Protein AF-A0A392QMK1-F1 (afdb_monomer_lite)

InterPro domains:
  IPR000225 Armadillo [PF00514] (5-44)
  IPR000225 Armadillo [PS50176] (15-57)
  IPR000225 Armadillo [SM00185] (4-44)
  IPR011989 Armadillo-like helical [G3DSA:1.25.10.10] (2-146)
  IPR016024 Armadillo-type fold [SSF48371] (4-138)
  IPR052608 U-box domain-containing protein [PTHR45958] (1-148)

Organism: NCBI:txid97028

pLDDT: mean 89.85, std 10.1, range [56.31, 98.19]

Structure (mmCIF, N/CA/C/O backbone):
data_AF-A0A392QMK1-F1
#
_entry.id   AF-A0A392QMK1-F1
#
loop_
_atom_site.group_PDB
_atom_site.id
_atom_site.type_symbol
_atom_site.label_atom_id
_atom_site.label_alt_id
_atom_site.label_comp_id
_atom_site.label_asym_id
_atom_site.label_entity_id
_atom_site.label_seq_id
_atom_site.pdbx_PDB_ins_code
_atom_site.Cartn_x
_atom_site.Cartn_y
_atom_site.Cartn_z
_atom_site.occupancy
_atom_site.B_iso_or_equiv
_atom_site.auth_seq_id
_atom_site.auth_comp_id
_atom_site.auth_asym_id
_atom_site.auth_atom_id
_atom_site.pdbx_PDB_model_num
ATOM 1 N N . MET A 1 1 ? 9.258 13.906 -12.645 1.00 56.31 1 MET A N 1
ATOM 2 C CA . MET A 1 1 ? 8.148 14.362 -13.502 1.00 56.31 1 MET A CA 1
ATOM 3 C C . MET A 1 1 ? 6.896 13.740 -12.926 1.00 56.31 1 MET A C 1
ATOM 5 O O . MET A 1 1 ? 6.838 12.520 -12.869 1.00 56.31 1 MET A O 1
ATOM 9 N N . GLU A 1 2 ? 5.986 14.547 -12.395 1.00 72.69 2 GLU A N 1
ATOM 10 C CA . GLU A 1 2 ? 4.697 14.066 -11.890 1.00 72.69 2 GLU A CA 1
ATOM 11 C C . GLU A 1 2 ? 3.666 14.174 -13.013 1.00 72.69 2 GLU A C 1
ATOM 13 O O . GLU A 1 2 ? 3.674 15.141 -13.778 1.00 72.69 2 GLU A O 1
ATOM 18 N N . LEU A 1 3 ? 2.816 13.157 -13.153 1.00 84.19 3 LEU A N 1
ATOM 19 C CA . LEU A 1 3 ? 1.690 13.210 -14.082 1.00 84.19 3 LEU A CA 1
ATOM 20 C C . LEU A 1 3 ? 0.636 14.193 -13.559 1.00 84.19 3 LEU A C 1
ATOM 22 O O . LEU A 1 3 ? 0.433 14.308 -12.350 1.00 84.19 3 LEU A O 1
ATOM 26 N N . THR A 1 4 ? -0.073 14.861 -14.466 1.00 93.56 4 THR A N 1
ATOM 27 C CA . THR A 1 4 ? -1.312 15.562 -14.108 1.00 93.56 4 THR A CA 1
ATOM 28 C C . THR A 1 4 ? -2.380 14.541 -13.719 1.00 93.56 4 THR A C 1
ATOM 30 O O . THR A 1 4 ? -2.342 13.398 -14.179 1.00 93.56 4 THR A O 1
ATOM 33 N N . ASP A 1 5 ? -3.357 14.942 -12.908 1.00 95.38 5 ASP A N 1
ATOM 34 C CA . ASP A 1 5 ? -4.428 14.028 -12.490 1.00 95.38 5 ASP A CA 1
ATOM 35 C C . ASP A 1 5 ? -5.237 13.503 -13.682 1.00 95.38 5 ASP A C 1
ATOM 37 O O . ASP A 1 5 ? -5.493 12.306 -13.758 1.00 95.38 5 ASP A O 1
ATOM 41 N N . HIS A 1 6 ? -5.491 14.346 -14.687 1.00 95.31 6 HIS A N 1
ATOM 42 C CA . HIS A 1 6 ? -6.122 13.920 -15.939 1.00 95.31 6 HIS A CA 1
ATOM 43 C C . HIS A 1 6 ? -5.330 12.822 -16.671 1.00 95.31 6 HIS A C 1
ATOM 45 O O . HIS A 1 6 ? -5.915 11.866 -17.179 1.00 95.31 6 HIS A O 1
ATOM 51 N N . ASN A 1 7 ? -3.995 12.917 -16.705 1.00 95.81 7 ASN A N 1
ATOM 52 C CA . ASN A 1 7 ? -3.162 11.889 -17.332 1.00 95.81 7 ASN A CA 1
ATOM 53 C C . ASN A 1 7 ? -3.158 10.593 -16.512 1.00 95.81 7 ASN A C 1
ATOM 55 O O . ASN A 1 7 ? -3.154 9.510 -17.092 1.00 95.81 7 ASN A O 1
ATOM 59 N N . LYS A 1 8 ? -3.150 10.690 -15.174 1.00 96.38 8 LYS A N 1
ATOM 60 C CA . LYS A 1 8 ? -3.233 9.517 -14.289 1.00 96.38 8 LYS A CA 1
ATOM 61 C C . LYS A 1 8 ? -4.551 8.776 -14.488 1.00 96.38 8 LYS A C 1
ATOM 63 O O . LYS A 1 8 ? -4.526 7.555 -14.568 1.00 96.38 8 LYS A O 1
ATOM 68 N N . GLU A 1 9 ? -5.660 9.503 -14.557 1.00 96.12 9 GLU A N 1
ATOM 69 C CA . GLU A 1 9 ? -6.997 8.953 -14.798 1.00 96.12 9 GLU A CA 1
ATOM 70 C C . GLU A 1 9 ? -7.075 8.308 -16.187 1.00 96.12 9 GLU A C 1
ATOM 72 O O . GLU A 1 9 ? -7.342 7.118 -16.296 1.00 96.12 9 GLU A O 1
ATOM 77 N N . SER A 1 10 ? -6.673 9.033 -17.238 1.00 96.81 10 SER A N 1
ATOM 78 C CA . SER A 1 10 ? -6.707 8.531 -18.623 1.00 96.81 10 SER A CA 1
ATOM 79 C C . SER A 1 10 ? -5.877 7.256 -18.826 1.00 96.81 10 SER A C 1
ATOM 81 O O . SER A 1 10 ? -6.283 6.345 -19.545 1.00 96.81 10 SER A O 1
ATOM 83 N N . LEU A 1 11 ? -4.695 7.170 -18.201 1.00 96.62 11 LEU A N 1
ATOM 84 C CA . LEU A 1 11 ? -3.873 5.955 -18.241 1.00 96.62 11 LEU A CA 1
ATOM 85 C C . LEU A 1 11 ? -4.551 4.789 -17.517 1.00 96.62 11 LEU A C 1
ATOM 87 O O . LEU A 1 11 ? -4.461 3.646 -17.969 1.00 96.62 11 LEU A O 1
ATOM 91 N N . PHE A 1 12 ? -5.206 5.070 -16.392 1.00 95.38 12 PHE A N 1
ATOM 92 C CA . PHE A 1 12 ? -5.896 4.062 -15.602 1.00 95.38 12 PHE A CA 1
ATOM 93 C C . PHE A 1 12 ? -7.114 3.505 -16.343 1.00 95.38 12 PHE A C 1
ATOM 95 O O . PHE A 1 12 ? -7.228 2.285 -16.475 1.00 95.38 12 PHE A O 1
ATOM 102 N N . ASP A 1 13 ? -7.933 4.382 -16.925 1.00 95.31 13 ASP A N 1
ATOM 103 C CA . ASP A 1 13 ? -9.065 4.027 -17.789 1.00 95.31 13 ASP A CA 1
ATOM 104 C C . ASP A 1 13 ? -8.620 3.220 -19.018 1.00 95.31 13 ASP A C 1
ATOM 106 O O . ASP A 1 13 ? -9.319 2.317 -19.476 1.00 95.31 13 ASP A O 1
ATOM 110 N N . GLY A 1 14 ? -7.408 3.486 -19.516 1.00 96.56 14 GLY A N 1
ATOM 111 C CA . GLY A 1 14 ? -6.757 2.708 -20.571 1.00 96.56 14 GLY A CA 1
ATOM 112 C C . GLY A 1 14 ? -6.286 1.306 -20.154 1.00 96.56 14 GLY A C 1
ATOM 113 O O . GLY A 1 14 ? -5.703 0.600 -20.976 1.00 96.56 14 GLY A O 1
ATOM 114 N N . GLY A 1 15 ? -6.498 0.886 -18.902 1.00 96.81 15 GLY A N 1
ATOM 115 C CA . GLY A 1 15 ? -6.177 -0.461 -18.423 1.00 96.81 15 GLY A CA 1
ATOM 116 C C . GLY A 1 15 ? -4.705 -0.683 -18.061 1.00 96.81 15 GLY A C 1
ATOM 117 O O . GLY A 1 15 ? -4.237 -1.822 -18.057 1.00 96.81 15 GLY A O 1
ATOM 118 N N . VAL A 1 16 ? -3.954 0.378 -17.739 1.00 97.69 16 VAL A N 1
ATOM 119 C CA . VAL A 1 16 ? -2.507 0.292 -17.453 1.00 97.69 16 VAL A CA 1
ATOM 120 C C . VAL A 1 16 ? -2.163 -0.532 -16.199 1.00 97.69 16 VAL A C 1
ATOM 122 O O . VAL A 1 16 ? -1.036 -1.014 -16.069 1.00 97.69 16 VAL A O 1
ATOM 125 N N . LEU A 1 17 ? -3.113 -0.719 -15.271 1.00 98.00 17 LEU A N 1
ATOM 126 C CA . LEU A 1 17 ? -2.855 -1.369 -13.983 1.00 98.00 17 LEU A CA 1
ATOM 127 C C . LEU A 1 17 ? -2.353 -2.812 -14.142 1.00 98.00 17 LEU A C 1
ATOM 129 O O . LEU A 1 17 ? -1.332 -3.168 -13.554 1.00 98.00 17 LEU A O 1
ATOM 133 N N . ALA A 1 18 ? -3.037 -3.638 -14.937 1.00 97.56 18 ALA A N 1
ATOM 134 C CA . ALA A 1 18 ? -2.686 -5.052 -15.076 1.00 97.56 18 ALA A CA 1
ATOM 135 C C . ALA A 1 18 ? -1.274 -5.265 -15.673 1.00 97.56 18 ALA A C 1
ATOM 137 O O . ALA A 1 18 ? -0.493 -6.011 -15.074 1.00 97.56 18 ALA A O 1
ATOM 138 N N . PRO A 1 19 ? -0.876 -4.582 -16.767 1.00 98.12 19 PRO A N 1
ATOM 139 C CA . PRO A 1 19 ? 0.505 -4.611 -17.249 1.00 98.12 19 PRO A CA 1
ATOM 140 C C . PRO A 1 19 ? 1.534 -4.161 -16.204 1.00 98.12 19 PRO A C 1
ATOM 142 O O . PRO A 1 19 ? 2.582 -4.791 -16.068 1.00 98.12 19 PRO A O 1
ATOM 145 N N . LEU A 1 20 ? 1.252 -3.107 -15.432 1.00 98.19 20 LEU A N 1
ATOM 146 C CA . LEU A 1 20 ? 2.181 -2.636 -14.400 1.00 98.19 20 LEU A CA 1
ATOM 147 C C . LEU A 1 20 ? 2.328 -3.626 -13.243 1.00 98.19 20 LEU A C 1
ATOM 149 O O . LEU A 1 20 ? 3.444 -3.829 -12.772 1.00 98.19 20 LEU A O 1
ATOM 153 N N . LEU A 1 21 ? 1.246 -4.280 -12.813 1.00 97.94 21 LEU A N 1
ATOM 154 C CA . LEU A 1 21 ? 1.317 -5.340 -11.803 1.00 97.94 21 LEU A CA 1
ATOM 155 C C . LEU A 1 21 ? 2.102 -6.555 -12.308 1.00 97.94 21 LEU A C 1
ATOM 157 O O . LEU A 1 21 ? 2.883 -7.135 -11.557 1.00 97.94 21 LEU A O 1
ATOM 161 N N . HIS A 1 22 ? 1.963 -6.902 -13.590 1.00 97.88 22 HIS A N 1
ATOM 162 C CA . HIS A 1 22 ? 2.782 -7.945 -14.205 1.00 97.88 22 HIS A CA 1
ATOM 163 C C . HIS A 1 22 ? 4.280 -7.596 -14.158 1.00 97.88 22 HIS A C 1
ATOM 165 O O . HIS A 1 22 ? 5.095 -8.425 -13.756 1.00 97.88 22 HIS A O 1
ATOM 171 N N . LEU A 1 23 ? 4.647 -6.355 -14.496 1.00 97.31 23 LEU A N 1
ATOM 172 C CA . LEU A 1 23 ? 6.037 -5.884 -14.429 1.00 97.31 23 LEU A CA 1
ATOM 173 C C . LEU A 1 23 ? 6.554 -5.758 -12.986 1.00 97.31 23 LEU A C 1
ATOM 175 O O . LEU A 1 23 ? 7.717 -6.052 -12.720 1.00 97.31 23 LEU A O 1
ATOM 179 N N . PHE A 1 24 ? 5.701 -5.372 -12.037 1.00 95.19 24 PHE A N 1
ATOM 180 C CA . PHE A 1 24 ? 6.031 -5.330 -10.609 1.00 95.19 24 PHE A CA 1
ATOM 181 C C . PHE A 1 24 ? 6.407 -6.715 -10.060 1.00 95.19 24 PHE A C 1
ATOM 183 O O . PHE A 1 24 ? 7.299 -6.839 -9.222 1.00 95.19 24 PHE A O 1
ATOM 190 N N . LEU A 1 25 ? 5.767 -7.773 -10.556 1.00 94.00 25 LEU A N 1
ATOM 191 C CA . LEU A 1 25 ? 6.059 -9.154 -10.166 1.00 94.00 25 LEU A CA 1
ATOM 192 C C . LEU A 1 25 ? 7.256 -9.762 -10.911 1.00 94.00 25 LEU A C 1
ATOM 194 O O . LEU A 1 25 ? 7.642 -10.895 -10.630 1.00 94.00 25 LEU A O 1
ATOM 198 N N . HIS A 1 26 ? 7.872 -9.024 -11.833 1.00 94.75 26 HIS A N 1
ATOM 199 C CA . HIS A 1 26 ? 9.009 -9.507 -12.603 1.00 94.75 26 HIS A CA 1
ATOM 200 C C . HIS A 1 26 ? 10.252 -9.736 -11.716 1.00 94.75 26 HIS A C 1
ATOM 202 O O . HIS A 1 26 ? 10.471 -9.044 -10.718 1.00 94.75 26 HIS A O 1
ATOM 208 N N . ASN A 1 27 ? 11.096 -10.704 -12.089 1.00 89.44 27 ASN A N 1
ATOM 209 C CA . ASN A 1 27 ? 12.306 -11.054 -11.327 1.00 89.44 27 ASN A CA 1
ATOM 210 C C . ASN A 1 27 ? 13.440 -10.029 -11.485 1.00 89.44 27 ASN A C 1
ATOM 212 O O . ASN A 1 27 ? 14.312 -9.929 -10.625 1.00 89.44 27 ASN A O 1
ATOM 216 N N . ASP A 1 28 ? 13.427 -9.263 -12.574 1.00 92.44 28 ASP A N 1
ATOM 217 C CA . ASP A 1 28 ? 14.379 -8.175 -12.797 1.00 92.44 28 ASP A CA 1
ATOM 218 C C . ASP A 1 28 ? 14.068 -6.973 -11.888 1.00 92.44 28 ASP A C 1
ATOM 220 O O . ASP A 1 28 ? 12.976 -6.398 -11.931 1.00 92.44 28 ASP A O 1
ATOM 224 N N . LEU A 1 29 ? 15.052 -6.581 -11.074 1.00 89.50 29 LEU A N 1
ATOM 225 C CA . LEU A 1 29 ? 14.920 -5.496 -10.104 1.00 89.50 29 LEU A CA 1
ATOM 226 C C . LEU A 1 29 ? 14.689 -4.126 -10.759 1.00 89.50 29 LEU A C 1
ATOM 228 O O . LEU A 1 29 ? 13.961 -3.307 -10.197 1.00 89.50 29 LEU A O 1
ATOM 232 N N . GLN A 1 30 ? 15.287 -3.851 -11.920 1.00 91.38 30 GLN A N 1
ATOM 233 C CA . GLN A 1 30 ? 15.099 -2.579 -12.622 1.00 91.38 30 GLN A CA 1
ATOM 234 C C . GLN A 1 30 ? 13.683 -2.485 -13.185 1.00 91.38 30 GLN A C 1
ATOM 236 O O . GLN A 1 30 ? 13.009 -1.478 -12.965 1.00 91.38 30 GLN A O 1
ATOM 241 N N . VAL A 1 31 ? 13.200 -3.556 -13.823 1.00 94.88 31 VAL A N 1
ATOM 242 C CA . VAL A 1 31 ? 11.815 -3.647 -14.316 1.00 94.88 31 VAL A CA 1
ATOM 243 C C . VAL A 1 31 ? 10.829 -3.427 -13.170 1.00 94.88 31 VAL A C 1
ATOM 245 O O . VAL A 1 31 ? 9.956 -2.561 -13.261 1.00 94.88 31 VAL A O 1
ATOM 248 N N . LYS A 1 32 ? 11.030 -4.137 -12.056 1.00 94.00 32 LYS A N 1
ATOM 249 C CA . LYS A 1 32 ? 10.222 -3.992 -10.843 1.00 94.00 32 LYS A CA 1
ATOM 250 C C . LYS A 1 32 ? 10.241 -2.561 -10.309 1.00 94.00 32 LYS A C 1
ATOM 252 O O . LYS A 1 32 ? 9.188 -1.991 -10.054 1.00 94.00 32 LYS A O 1
ATOM 257 N N . THR A 1 33 ? 11.420 -1.949 -10.200 1.00 92.88 33 THR A N 1
ATOM 258 C CA . THR A 1 33 ? 11.582 -0.577 -9.690 1.00 92.88 33 THR A CA 1
ATOM 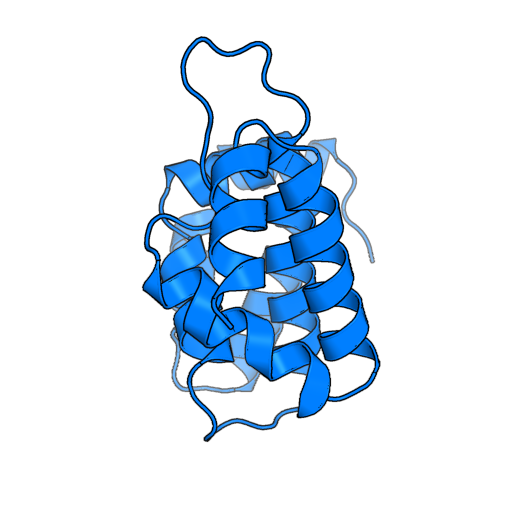259 C C . THR A 1 33 ? 10.848 0.450 -10.551 1.00 92.88 33 THR A C 1
ATOM 261 O O . THR A 1 33 ? 10.188 1.345 -10.022 1.00 92.88 33 THR A O 1
ATOM 264 N N . VAL A 1 34 ? 10.938 0.340 -11.879 1.00 94.56 34 VAL A N 1
ATOM 265 C CA . VAL A 1 34 ? 10.233 1.248 -12.796 1.00 94.56 34 VAL A CA 1
ATOM 266 C C . VAL A 1 34 ? 8.719 1.059 -12.684 1.00 94.56 34 VAL A C 1
ATOM 268 O O . VAL A 1 34 ? 7.991 2.049 -12.590 1.00 94.56 34 VAL A O 1
ATOM 271 N N . ALA A 1 35 ? 8.249 -0.189 -12.619 1.00 96.88 35 ALA A N 1
ATOM 272 C CA . ALA A 1 35 ? 6.835 -0.496 -12.431 1.00 96.88 35 ALA A CA 1
ATOM 273 C C . ALA A 1 35 ? 6.297 0.060 -11.104 1.00 96.88 35 ALA A C 1
ATOM 275 O O . ALA A 1 35 ? 5.258 0.718 -11.099 1.00 96.88 35 ALA A O 1
ATOM 276 N N . THR A 1 36 ? 7.028 -0.102 -9.996 1.00 96.06 36 THR A N 1
ATOM 277 C CA . THR A 1 36 ? 6.641 0.457 -8.692 1.00 96.06 36 THR A CA 1
ATOM 278 C C . THR A 1 36 ? 6.526 1.978 -8.740 1.00 96.06 36 THR A C 1
ATOM 280 O O . THR A 1 36 ? 5.543 2.536 -8.261 1.00 96.06 36 THR A O 1
ATOM 283 N N . LYS A 1 37 ? 7.475 2.676 -9.372 1.00 95.50 37 LYS A N 1
ATOM 284 C CA . LYS A 1 37 ? 7.405 4.141 -9.512 1.00 95.50 37 LYS A CA 1
ATOM 285 C C . LYS A 1 37 ? 6.207 4.595 -10.343 1.00 95.50 37 LYS A C 1
ATOM 287 O O . LYS A 1 37 ? 5.610 5.631 -10.036 1.00 95.50 37 LYS A O 1
ATOM 292 N N . ALA A 1 38 ? 5.848 3.841 -11.382 1.00 96.81 38 ALA A N 1
ATOM 293 C CA . ALA A 1 38 ? 4.650 4.103 -12.172 1.00 96.81 38 ALA A CA 1
ATOM 294 C C . ALA A 1 38 ? 3.378 3.887 -11.336 1.00 96.81 38 ALA A C 1
ATOM 296 O O . ALA A 1 38 ? 2.531 4.778 -11.287 1.00 96.81 38 ALA A O 1
ATOM 297 N N . LEU A 1 39 ? 3.290 2.770 -10.603 1.00 97.88 39 LEU A N 1
ATOM 298 C CA . LEU A 1 39 ? 2.188 2.488 -9.678 1.00 97.88 39 LEU A CA 1
ATOM 299 C C . LEU A 1 39 ? 2.042 3.596 -8.625 1.00 97.88 39 LEU A C 1
ATOM 301 O O . LEU A 1 39 ? 0.939 4.096 -8.443 1.00 97.88 39 LEU A O 1
ATOM 305 N N . ARG A 1 40 ? 3.149 4.065 -8.032 1.00 97.06 40 ARG A N 1
ATOM 306 C CA . ARG A 1 40 ? 3.179 5.190 -7.078 1.00 97.06 40 ARG A CA 1
ATOM 307 C C . ARG A 1 40 ? 2.660 6.499 -7.663 1.00 97.06 40 ARG A C 1
ATOM 309 O O . ARG A 1 40 ? 1.999 7.272 -6.974 1.00 97.06 40 ARG A O 1
ATOM 316 N N . ASN A 1 41 ? 2.961 6.783 -8.929 1.00 96.56 41 ASN A N 1
ATOM 317 C CA . ASN A 1 41 ? 2.413 7.968 -9.589 1.00 96.56 41 ASN A CA 1
ATOM 318 C C . ASN A 1 41 ? 0.897 7.847 -9.763 1.00 96.56 41 ASN A C 1
ATOM 320 O O . ASN A 1 41 ? 0.177 8.808 -9.490 1.00 96.56 41 ASN A O 1
ATOM 324 N N . LEU A 1 42 ? 0.411 6.678 -10.183 1.00 97.19 42 LEU A N 1
ATOM 325 C CA . LEU A 1 42 ? -1.013 6.442 -10.411 1.00 97.19 42 LEU A CA 1
ATOM 326 C C . LEU A 1 42 ? -1.819 6.429 -9.108 1.00 97.19 42 LEU A C 1
ATOM 328 O O . LEU A 1 42 ? -2.883 7.040 -9.076 1.00 97.19 42 LEU A O 1
ATOM 332 N N . SER A 1 43 ? -1.307 5.810 -8.040 1.00 97.38 43 SER A N 1
ATOM 333 C CA . SER A 1 43 ? -1.987 5.712 -6.739 1.00 97.38 43 SER A CA 1
ATOM 334 C C . SER A 1 43 ? -2.144 7.051 -6.020 1.00 97.38 43 SER A C 1
ATOM 336 O O . SER A 1 43 ? -2.976 7.164 -5.126 1.00 97.38 43 SER A O 1
ATOM 338 N N . SER A 1 44 ? -1.384 8.079 -6.412 1.00 96.19 44 SER A N 1
ATOM 339 C CA . SER A 1 44 ? -1.513 9.425 -5.837 1.00 96.19 44 SER A CA 1
ATOM 340 C C . SER A 1 44 ? -2.866 10.089 -6.130 1.00 96.19 44 SER A C 1
ATOM 342 O O . SER A 1 44 ? -3.269 10.994 -5.400 1.00 96.19 44 SER A O 1
ATOM 344 N N . LEU A 1 45 ? -3.574 9.641 -7.175 1.00 95.88 45 LEU A N 1
ATOM 345 C CA . LEU A 1 45 ? -4.941 10.059 -7.466 1.00 95.88 45 LEU A CA 1
ATOM 346 C C . LEU A 1 45 ? -5.926 9.133 -6.740 1.00 95.88 45 LEU A C 1
ATOM 348 O O . LEU A 1 45 ? -5.899 7.918 -6.929 1.00 95.88 45 LEU A O 1
ATOM 352 N N . LYS A 1 46 ? -6.830 9.702 -5.934 1.00 94.44 46 LYS A N 1
ATOM 353 C CA . LYS A 1 46 ? -7.735 8.921 -5.070 1.00 94.44 46 LYS A CA 1
ATOM 354 C C . LYS A 1 46 ? -8.642 7.950 -5.834 1.00 94.44 46 LYS A C 1
ATOM 356 O O . LYS A 1 46 ? -8.878 6.845 -5.356 1.00 94.44 46 LYS A O 1
ATOM 361 N N . THR A 1 47 ? -9.152 8.344 -7.002 1.00 94.19 47 THR A N 1
ATOM 362 C CA . THR A 1 47 ? -10.015 7.489 -7.838 1.00 94.19 47 THR A CA 1
ATOM 363 C C . THR A 1 47 ? -9.261 6.251 -8.316 1.00 94.19 47 THR A C 1
ATOM 365 O O . THR A 1 47 ? -9.721 5.133 -8.093 1.00 94.19 47 THR A O 1
ATOM 368 N N . ASN A 1 48 ? -8.047 6.436 -8.839 1.00 96.50 48 ASN A N 1
ATOM 369 C CA . ASN A 1 48 ? -7.149 5.337 -9.191 1.00 96.50 48 ASN A CA 1
ATOM 370 C C . ASN A 1 48 ? -6.829 4.458 -7.980 1.00 96.50 48 ASN A C 1
ATOM 372 O O . ASN A 1 48 ? -6.881 3.238 -8.080 1.00 96.50 48 ASN A O 1
ATOM 376 N N . GLY A 1 49 ? -6.522 5.061 -6.828 1.00 96.44 49 GLY A N 1
ATOM 377 C CA . GLY A 1 49 ? -6.238 4.317 -5.603 1.00 96.44 49 GLY A CA 1
ATOM 378 C C . GLY A 1 49 ? -7.395 3.402 -5.188 1.00 96.44 49 GLY A C 1
ATOM 379 O O . GLY A 1 49 ? -7.177 2.235 -4.868 1.00 96.44 49 GLY A O 1
ATOM 380 N N . LEU A 1 50 ? -8.638 3.883 -5.271 1.00 94.12 50 LEU A N 1
ATOM 381 C CA . LEU A 1 50 ? -9.819 3.053 -5.017 1.00 94.12 50 LEU A CA 1
ATOM 382 C C . LEU A 1 50 ? -9.947 1.897 -6.008 1.00 94.12 50 LEU A C 1
ATOM 384 O O . LEU A 1 50 ? -10.205 0.765 -5.596 1.00 94.12 50 LEU A O 1
ATOM 388 N N . GLU A 1 51 ? -9.741 2.158 -7.295 1.00 95.19 51 GLU A N 1
ATOM 389 C CA . GLU A 1 51 ? -9.797 1.111 -8.311 1.00 95.19 51 GLU A CA 1
ATOM 390 C C . GLU A 1 51 ? -8.671 0.084 -8.164 1.00 95.19 51 GLU A C 1
ATOM 392 O O . GLU A 1 51 ? -8.902 -1.109 -8.341 1.00 95.19 51 GLU A O 1
ATOM 397 N N . MET A 1 52 ? -7.473 0.498 -7.747 1.00 97.56 52 MET A N 1
ATOM 398 C CA . MET A 1 52 ? -6.381 -0.426 -7.423 1.00 97.56 52 MET A CA 1
ATOM 399 C C . MET A 1 52 ? -6.776 -1.394 -6.306 1.00 97.56 52 MET A C 1
ATOM 401 O O . MET A 1 52 ? -6.493 -2.590 -6.404 1.00 97.56 52 MET A O 1
ATOM 405 N N . ILE A 1 53 ? -7.456 -0.905 -5.264 1.00 95.50 53 ILE A N 1
ATOM 406 C CA . ILE A 1 53 ? -7.948 -1.764 -4.182 1.00 95.50 53 ILE A CA 1
ATOM 407 C C . ILE A 1 53 ? -9.016 -2.728 -4.715 1.00 95.50 53 ILE A C 1
ATOM 409 O O . ILE A 1 53 ? -8.900 -3.939 -4.527 1.00 95.50 53 ILE A O 1
ATOM 413 N N . ARG A 1 54 ? -10.005 -2.221 -5.463 1.00 93.62 54 ARG A N 1
ATOM 414 C CA . ARG A 1 54 ? -11.085 -3.035 -6.058 1.00 93.62 54 ARG A CA 1
ATOM 415 C C . ARG A 1 54 ? -10.560 -4.121 -6.998 1.00 93.62 54 ARG A C 1
ATOM 417 O O . ARG A 1 54 ? -11.081 -5.234 -7.006 1.00 93.62 54 ARG A O 1
ATOM 424 N N . GLN A 1 55 ? -9.497 -3.826 -7.741 1.00 94.75 55 GLN A N 1
ATOM 425 C CA . GLN A 1 55 ? -8.833 -4.753 -8.658 1.00 94.75 55 GLN A CA 1
ATOM 426 C C . GLN A 1 55 ? -7.759 -5.621 -7.974 1.00 94.75 55 GLN A C 1
ATOM 428 O O . GLN A 1 55 ? -6.969 -6.275 -8.653 1.00 94.75 55 GLN A O 1
ATOM 433 N N . ARG A 1 56 ? -7.745 -5.676 -6.632 1.00 93.69 56 ARG A N 1
ATOM 434 C CA . ARG A 1 56 ? -6.882 -6.547 -5.810 1.00 93.69 56 ARG A CA 1
ATOM 435 C C . ARG A 1 56 ? -5.377 -6.310 -5.985 1.00 93.69 56 ARG A C 1
ATOM 437 O O . ARG A 1 56 ? -4.572 -7.211 -5.756 1.00 93.69 56 ARG A O 1
ATOM 444 N N . ALA A 1 57 ? -4.974 -5.084 -6.321 1.00 96.62 57 ALA A N 1
ATOM 445 C CA . ALA A 1 57 ? -3.564 -4.708 -6.454 1.00 96.62 57 ALA A CA 1
ATOM 446 C C . ALA A 1 57 ? -2.806 -4.686 -5.113 1.00 96.62 57 ALA A C 1
ATOM 448 O O . ALA A 1 57 ? -1.578 -4.719 -5.098 1.00 96.62 57 ALA A O 1
ATOM 449 N N . VAL A 1 58 ? -3.525 -4.619 -3.987 1.00 96.81 58 VAL A N 1
ATOM 450 C CA . VAL A 1 58 ? -2.945 -4.457 -2.643 1.00 96.81 58 VAL A CA 1
ATOM 451 C C . VAL A 1 58 ? -2.126 -5.674 -2.225 1.00 96.81 58 VAL A C 1
ATOM 453 O O . VAL A 1 58 ? -1.047 -5.518 -1.658 1.00 96.81 58 VAL A O 1
ATOM 456 N N . ARG A 1 59 ? -2.597 -6.889 -2.532 1.00 95.31 59 ARG A N 1
ATOM 457 C CA . ARG A 1 59 ? -1.968 -8.115 -2.030 1.00 95.31 59 ARG A CA 1
ATOM 458 C C . ARG A 1 59 ? -0.511 -8.282 -2.498 1.00 95.31 59 ARG A C 1
ATOM 460 O O . ARG A 1 59 ? 0.344 -8.414 -1.627 1.00 95.31 59 ARG A O 1
ATOM 467 N N . PRO A 1 60 ? -0.181 -8.165 -3.802 1.00 95.06 60 PRO A N 1
ATOM 468 C CA . PRO A 1 60 ? 1.210 -8.174 -4.263 1.00 95.06 60 PRO A CA 1
ATOM 469 C C . PRO A 1 60 ? 2.116 -7.133 -3.588 1.00 95.06 60 PRO A C 1
ATOM 471 O O . PRO A 1 60 ? 3.299 -7.390 -3.368 1.00 95.06 60 PRO A O 1
ATOM 474 N N . LEU A 1 61 ? 1.577 -5.951 -3.276 1.00 95.56 61 LEU A N 1
ATOM 475 C CA . LEU A 1 61 ? 2.324 -4.867 -2.635 1.00 95.56 61 LEU A CA 1
ATOM 476 C C . LEU A 1 61 ? 2.638 -5.205 -1.171 1.00 95.56 61 LEU A C 1
ATOM 478 O O . LEU A 1 61 ? 3.779 -5.043 -0.739 1.00 95.56 61 LEU A O 1
ATOM 482 N N . LEU A 1 62 ? 1.649 -5.714 -0.430 1.00 95.12 62 LEU A N 1
ATOM 483 C CA . LEU A 1 62 ? 1.831 -6.182 0.946 1.00 95.12 62 LEU A CA 1
ATOM 484 C C . LEU A 1 62 ? 2.795 -7.367 1.013 1.00 95.12 62 LEU A C 1
ATOM 486 O O . LEU A 1 62 ? 3.721 -7.349 1.819 1.00 95.12 62 LEU A O 1
ATOM 490 N N . ASP A 1 63 ? 2.645 -8.347 0.119 1.00 92.94 63 ASP A N 1
ATOM 491 C CA . ASP A 1 63 ? 3.539 -9.503 0.061 1.00 92.94 63 ASP A CA 1
ATOM 492 C C . ASP A 1 63 ? 5.004 -9.065 -0.111 1.00 92.94 63 ASP A C 1
ATOM 494 O O . ASP A 1 63 ? 5.888 -9.651 0.511 1.00 92.94 63 ASP A O 1
ATOM 498 N N . LEU A 1 64 ? 5.284 -8.008 -0.887 1.00 91.38 64 LEU A N 1
ATOM 499 C CA . LEU A 1 64 ? 6.642 -7.469 -1.015 1.00 91.38 64 LEU A CA 1
ATOM 500 C C . LEU A 1 64 ? 7.159 -6.867 0.298 1.00 91.38 64 LEU A C 1
ATOM 502 O O . LEU A 1 64 ? 8.305 -7.130 0.659 1.00 91.38 64 LEU A O 1
ATOM 506 N N . LEU A 1 65 ? 6.338 -6.092 1.014 1.00 90.19 65 LEU A N 1
ATOM 507 C CA . LEU A 1 65 ? 6.714 -5.512 2.311 1.00 90.19 65 LEU A CA 1
ATOM 508 C C . LEU A 1 65 ? 6.904 -6.578 3.399 1.00 90.19 65 LEU A C 1
ATOM 510 O O . LEU A 1 65 ? 7.697 -6.389 4.316 1.00 90.19 65 LEU A O 1
ATOM 514 N N . PHE A 1 66 ? 6.195 -7.703 3.309 1.00 90.19 66 PHE A N 1
ATOM 515 C CA . PHE A 1 66 ? 6.302 -8.789 4.286 1.00 90.19 66 PHE A CA 1
ATOM 516 C C . PHE A 1 66 ? 7.501 -9.711 4.012 1.00 90.19 66 PHE A C 1
ATOM 518 O O . PHE A 1 66 ? 8.034 -10.340 4.933 1.00 90.19 66 PHE A O 1
ATOM 525 N N . HIS A 1 67 ? 7.987 -9.768 2.768 1.00 83.62 67 HIS A N 1
ATOM 526 C CA . HIS A 1 67 ? 9.190 -10.520 2.417 1.00 83.62 67 HIS A CA 1
ATOM 527 C C . HIS A 1 67 ? 10.466 -9.772 2.838 1.00 83.62 67 HIS A C 1
ATOM 529 O O . HIS A 1 67 ? 11.022 -8.958 2.103 1.00 83.62 67 HIS A O 1
ATOM 535 N N . HIS A 1 68 ? 10.993 -10.144 4.006 1.00 63.53 68 HIS A N 1
ATOM 536 C CA . HIS A 1 68 ? 12.206 -9.605 4.641 1.00 63.53 68 HIS A CA 1
ATOM 537 C C . HIS A 1 68 ? 13.521 -9.811 3.851 1.00 63.53 68 HIS A C 1
ATOM 539 O O . HIS A 1 68 ? 14.596 -9.464 4.329 1.00 63.53 68 HIS A O 1
ATOM 545 N N . SER A 1 69 ? 13.493 -10.405 2.654 1.00 59.59 69 SER A N 1
ATOM 546 C CA . SER A 1 69 ? 14.707 -10.762 1.906 1.00 59.59 69 SER A CA 1
ATOM 547 C C . SER A 1 69 ? 15.206 -9.677 0.944 1.00 59.59 69 SER A C 1
ATOM 549 O O . SER A 1 69 ? 16.333 -9.777 0.465 1.00 59.59 69 SER A O 1
ATOM 551 N N . ILE A 1 70 ? 14.406 -8.647 0.635 1.00 56.38 70 ILE A N 1
ATOM 552 C CA . ILE A 1 70 ? 14.753 -7.621 -0.368 1.00 56.38 70 ILE A CA 1
ATOM 553 C C . ILE A 1 70 ? 14.789 -6.236 0.285 1.00 56.38 70 ILE A C 1
ATOM 555 O O . ILE A 1 70 ? 13.892 -5.426 0.097 1.00 56.38 70 ILE A O 1
ATOM 559 N N . HIS A 1 71 ? 15.850 -5.924 1.027 1.00 60.22 71 HIS A N 1
ATOM 560 C CA . HIS A 1 71 ? 16.064 -4.586 1.596 1.00 60.22 71 HIS A CA 1
ATOM 561 C C . HIS A 1 71 ? 16.675 -3.605 0.577 1.00 60.22 71 HIS A C 1
ATOM 563 O O . HIS A 1 71 ? 17.693 -2.965 0.839 1.00 60.22 71 HIS A O 1
ATOM 569 N N . THR A 1 72 ? 16.086 -3.467 -0.613 1.00 62.62 72 THR A N 1
ATOM 570 C CA . THR A 1 72 ? 16.418 -2.321 -1.475 1.00 62.62 72 THR A CA 1
ATOM 571 C C . THR A 1 72 ? 15.640 -1.114 -0.966 1.00 62.62 72 THR A C 1
ATOM 573 O O . THR A 1 72 ? 14.426 -1.041 -1.159 1.00 62.62 72 THR A O 1
ATOM 576 N N . SER A 1 73 ? 16.343 -0.195 -0.302 1.00 73.12 73 SER A N 1
ATOM 577 C CA . SER A 1 73 ? 15.784 0.958 0.420 1.00 73.12 73 SER A CA 1
ATOM 578 C C . SER A 1 73 ? 14.695 1.714 -0.344 1.00 73.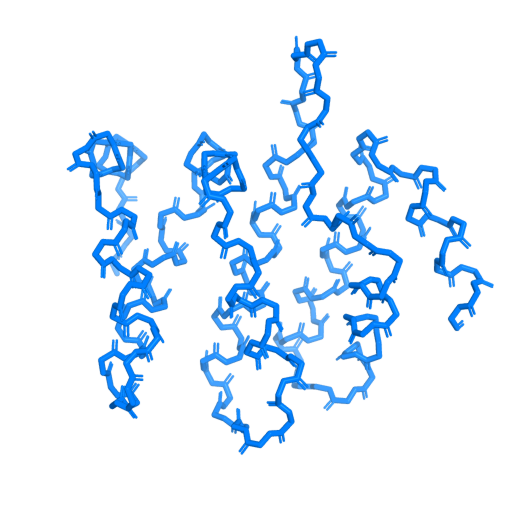12 73 SER A C 1
ATOM 580 O O . SER A 1 73 ? 13.594 1.907 0.163 1.00 73.12 73 SER A O 1
ATOM 582 N N . SER A 1 74 ? 14.972 2.076 -1.598 1.00 83.25 74 SER A N 1
ATOM 583 C CA . SER A 1 74 ? 14.066 2.887 -2.417 1.00 83.25 74 SER A CA 1
ATOM 584 C C . SER A 1 74 ? 12.800 2.149 -2.852 1.00 83.25 74 SER A C 1
ATOM 586 O O . SER A 1 74 ? 11.733 2.750 -2.894 1.00 83.25 74 SER A O 1
ATOM 588 N N . LEU A 1 75 ? 12.889 0.847 -3.145 1.00 88.81 75 LEU A N 1
ATOM 589 C CA . LEU A 1 75 ? 11.732 0.059 -3.576 1.00 88.81 75 LEU A CA 1
ATOM 590 C C . LEU A 1 75 ? 10.724 -0.113 -2.438 1.00 88.81 75 LEU A C 1
ATOM 592 O O . LEU A 1 75 ? 9.526 0.027 -2.655 1.00 88.81 75 LEU A O 1
ATOM 596 N N . TRP A 1 76 ? 11.209 -0.414 -1.231 1.00 89.56 76 TRP A N 1
ATOM 597 C CA . TRP A 1 76 ? 10.359 -0.550 -0.048 1.00 89.56 76 TRP A CA 1
ATOM 598 C C . TRP A 1 76 ? 9.670 0.760 0.305 1.00 89.56 76 TRP A C 1
ATOM 600 O O . TRP A 1 76 ? 8.480 0.763 0.608 1.00 89.56 76 TRP A O 1
ATOM 610 N N . GLU A 1 77 ? 10.397 1.874 0.231 1.00 91.56 77 GLU A N 1
ATOM 611 C CA . GLU A 1 77 ? 9.821 3.194 0.464 1.00 91.56 77 GLU A CA 1
ATOM 612 C C . GLU A 1 77 ? 8.752 3.539 -0.579 1.00 91.56 77 GLU A C 1
ATOM 614 O O . GLU A 1 77 ? 7.668 3.992 -0.210 1.00 91.56 77 GLU A O 1
ATOM 619 N N . ASP A 1 78 ? 9.002 3.252 -1.862 1.00 94.25 78 ASP A N 1
ATOM 620 C CA . ASP A 1 78 ? 8.013 3.453 -2.921 1.00 94.25 78 ASP A CA 1
ATOM 621 C C . ASP A 1 78 ? 6.757 2.588 -2.696 1.00 94.25 78 ASP A C 1
ATOM 623 O O . ASP A 1 78 ? 5.640 3.089 -2.840 1.00 94.25 78 ASP A O 1
ATOM 627 N N . VAL A 1 79 ? 6.907 1.320 -2.290 1.00 95.50 79 VAL A N 1
ATOM 628 C CA . VAL A 1 79 ? 5.768 0.431 -1.993 1.00 95.50 79 VAL A CA 1
ATOM 629 C C . VAL A 1 79 ? 5.004 0.884 -0.749 1.00 95.50 79 VAL A C 1
ATOM 631 O O . VAL A 1 79 ? 3.776 0.958 -0.787 1.00 95.50 79 VAL A O 1
ATOM 634 N N . ALA A 1 80 ? 5.692 1.255 0.330 1.00 95.56 80 ALA A N 1
ATOM 635 C CA . ALA A 1 80 ? 5.048 1.787 1.529 1.00 95.56 80 ALA A CA 1
ATOM 636 C C . ALA A 1 80 ? 4.282 3.087 1.226 1.00 95.56 80 ALA A C 1
ATOM 638 O O . ALA A 1 80 ? 3.169 3.283 1.717 1.00 95.56 80 ALA A O 1
ATOM 639 N N . ALA A 1 81 ? 4.831 3.949 0.365 1.00 96.94 81 ALA A N 1
ATOM 640 C CA . ALA A 1 81 ? 4.149 5.151 -0.101 1.00 96.94 81 ALA A CA 1
ATOM 641 C C . ALA A 1 81 ? 2.888 4.828 -0.921 1.00 96.94 81 ALA A C 1
ATOM 643 O O . ALA A 1 81 ? 1.875 5.505 -0.744 1.00 96.94 81 ALA A O 1
ATOM 644 N N . ILE A 1 82 ? 2.916 3.793 -1.776 1.00 98.06 82 ILE A N 1
ATOM 645 C CA . ILE A 1 82 ? 1.713 3.314 -2.477 1.00 98.06 82 ILE A CA 1
ATOM 646 C C . ILE A 1 82 ? 0.655 2.896 -1.452 1.00 98.06 82 ILE A C 1
ATOM 648 O O . ILE A 1 82 ? -0.456 3.412 -1.498 1.00 98.06 82 ILE A O 1
ATOM 652 N N . ILE A 1 83 ? 0.997 2.026 -0.494 1.00 98.00 83 ILE A N 1
ATOM 653 C CA . ILE A 1 83 ? 0.063 1.552 0.546 1.00 98.00 83 ILE A CA 1
ATOM 654 C C . ILE A 1 83 ? -0.576 2.724 1.307 1.00 98.00 83 ILE A C 1
ATOM 656 O O . ILE A 1 83 ? -1.795 2.748 1.489 1.00 98.00 83 ILE A O 1
ATOM 660 N N . MET A 1 84 ? 0.211 3.739 1.671 1.00 97.69 84 MET A N 1
ATOM 661 C CA . MET A 1 84 ? -0.288 4.950 2.326 1.00 97.69 84 MET A CA 1
ATOM 662 C C . MET A 1 84 ? -1.277 5.736 1.448 1.00 97.69 84 MET A C 1
ATOM 664 O O . MET A 1 84 ? -2.334 6.153 1.924 1.00 97.69 84 MET A O 1
ATOM 668 N N . GLN A 1 85 ? -0.983 5.909 0.156 1.00 97.81 85 GLN A N 1
ATOM 669 C CA . GLN A 1 85 ? -1.879 6.597 -0.784 1.00 97.81 85 GLN A CA 1
ATOM 670 C C . GLN A 1 85 ? -3.183 5.819 -1.021 1.00 97.81 85 GLN A C 1
ATOM 672 O O . GLN A 1 85 ? -4.266 6.413 -1.087 1.00 97.81 85 GLN A O 1
ATOM 677 N N . LEU A 1 86 ? -3.106 4.486 -1.085 1.00 97.25 86 LEU A N 1
ATOM 678 C CA . LEU A 1 86 ? -4.286 3.626 -1.157 1.00 97.25 86 LEU A CA 1
ATOM 679 C C . LEU A 1 86 ? -5.135 3.766 0.113 1.00 97.25 86 LEU A C 1
ATOM 681 O O . LEU A 1 86 ? -6.342 3.976 0.011 1.00 97.25 86 LEU A O 1
ATOM 685 N N . ALA A 1 87 ? -4.519 3.778 1.300 1.00 96.19 87 ALA A N 1
ATOM 686 C CA . ALA A 1 87 ? -5.226 4.049 2.552 1.00 96.19 87 ALA A CA 1
ATOM 687 C C . ALA A 1 87 ? -5.941 5.406 2.512 1.00 96.19 87 ALA A C 1
ATOM 689 O O . ALA A 1 87 ? -7.119 5.493 2.856 1.00 96.19 87 ALA A O 1
ATOM 690 N N . ALA A 1 88 ? -5.267 6.458 2.036 1.00 95.44 88 ALA A N 1
ATOM 691 C CA . ALA A 1 88 ? -5.833 7.808 1.962 1.00 95.44 88 ALA A CA 1
ATOM 692 C C . ALA A 1 88 ? -7.036 7.894 1.012 1.00 95.44 88 ALA A C 1
ATOM 694 O O . ALA A 1 88 ? -7.938 8.713 1.212 1.00 95.44 88 ALA A O 1
ATOM 695 N N . SER A 1 89 ? -7.081 7.015 0.012 1.00 94.38 89 SER A N 1
ATOM 696 C CA . SER A 1 89 ? -8.203 6.893 -0.917 1.00 94.38 89 SER A CA 1
ATOM 697 C C . SER A 1 89 ? -9.464 6.334 -0.238 1.00 94.38 89 SER A C 1
ATOM 699 O O . SER A 1 89 ? -10.571 6.622 -0.683 1.00 94.38 89 SER A O 1
ATOM 701 N N . THR A 1 90 ? -9.329 5.620 0.889 1.00 92.06 90 THR A N 1
ATOM 702 C CA . THR A 1 90 ? -10.460 5.028 1.636 1.00 92.06 90 THR A CA 1
ATOM 703 C C . THR A 1 90 ? -11.211 6.002 2.558 1.00 92.06 90 THR A C 1
ATOM 705 O O . THR A 1 90 ? -12.302 5.669 3.014 1.00 92.06 90 THR A O 1
ATOM 708 N N . ILE A 1 91 ? -10.679 7.206 2.831 1.00 86.81 91 ILE A N 1
ATOM 709 C CA . ILE A 1 91 ? -11.291 8.176 3.770 1.00 86.81 91 ILE A CA 1
ATOM 710 C C . ILE A 1 91 ? -12.629 8.733 3.245 1.00 86.81 91 ILE A C 1
ATOM 712 O O . ILE A 1 91 ? -13.537 9.001 4.026 1.00 86.81 91 ILE A O 1
ATOM 716 N N . SER A 1 92 ? -12.763 8.924 1.931 1.00 67.69 92 SER A N 1
ATOM 717 C CA . SER A 1 92 ? -13.906 9.618 1.320 1.00 67.69 92 SER A CA 1
ATOM 718 C C . SER A 1 92 ? -14.837 8.623 0.635 1.00 67.69 92 SER A C 1
ATOM 720 O O . SER A 1 92 ? -14.811 8.483 -0.586 1.00 67.69 92 SER A O 1
ATOM 722 N N . GLN A 1 93 ? -15.626 7.888 1.414 1.00 61.75 93 GLN A N 1
ATOM 723 C CA . GLN A 1 93 ? -16.621 6.961 0.874 1.00 61.75 93 GLN A CA 1
ATOM 724 C C . GLN A 1 93 ? -18.027 7.548 1.071 1.00 61.75 93 GLN A C 1
ATOM 726 O O . GLN A 1 93 ? -18.617 7.390 2.132 1.00 61.75 93 GLN A O 1
ATOM 731 N N . ASP A 1 94 ? -18.566 8.173 0.015 1.00 56.31 94 ASP A N 1
ATOM 732 C CA . ASP A 1 94 ? -20.016 8.391 -0.186 1.00 56.31 94 ASP A CA 1
ATOM 733 C C . ASP A 1 94 ? -20.719 7.111 -0.707 1.00 56.31 94 ASP A C 1
ATOM 735 O O . ASP A 1 94 ? -21.892 7.126 -1.078 1.00 56.31 94 ASP A O 1
ATOM 739 N N . ALA A 1 95 ? -20.002 5.983 -0.781 1.00 57.09 95 ALA A N 1
ATOM 740 C CA . ALA A 1 95 ? -20.498 4.726 -1.331 1.00 57.09 95 ALA A CA 1
ATOM 741 C C . ALA A 1 95 ? -21.122 3.828 -0.251 1.00 57.09 95 ALA A C 1
ATOM 743 O O . ALA A 1 95 ? -20.588 3.694 0.849 1.00 57.09 95 ALA A O 1
ATOM 744 N N . GLN A 1 96 ? -22.209 3.126 -0.597 1.00 59.75 96 GLN A N 1
ATOM 745 C CA . GLN A 1 96 ? -22.897 2.165 0.280 1.00 59.75 96 GLN A CA 1
ATOM 746 C C . GLN A 1 96 ? -22.015 1.002 0.777 1.00 59.75 96 GLN A C 1
ATOM 748 O O . GLN A 1 96 ? -22.413 0.301 1.707 1.00 59.75 96 GLN A O 1
ATOM 753 N N . THR A 1 97 ? -20.849 0.756 0.170 1.00 71.44 97 THR A N 1
ATOM 754 C CA . THR A 1 97 ? -19.950 -0.339 0.559 1.00 71.44 97 THR A CA 1
ATOM 755 C C . THR A 1 97 ? -18.536 0.193 0.780 1.00 71.44 97 THR A C 1
ATOM 757 O O . THR A 1 97 ? -17.903 0.622 -0.187 1.00 71.44 97 THR A O 1
ATOM 760 N N . PRO A 1 98 ? -18.023 0.172 2.023 1.00 76.56 98 PRO A N 1
ATOM 761 C CA . PRO A 1 98 ? -16.685 0.659 2.312 1.00 76.56 98 PRO A CA 1
ATOM 762 C C . PRO A 1 98 ? -15.639 -0.230 1.635 1.00 76.56 98 PRO A C 1
ATOM 764 O O . PRO A 1 98 ? -15.657 -1.452 1.774 1.00 76.56 98 PRO A O 1
ATOM 767 N N . VAL A 1 99 ? -14.713 0.397 0.915 1.00 87.00 99 VAL A N 1
ATOM 768 C CA . VAL A 1 99 ? -13.531 -0.272 0.364 1.00 87.00 99 VAL A CA 1
ATOM 769 C C . VAL A 1 99 ? -12.491 -0.414 1.477 1.00 87.00 99 VAL A C 1
ATOM 771 O O . VAL A 1 99 ? -12.010 0.589 2.007 1.00 87.00 99 VAL A O 1
ATOM 774 N N . LEU A 1 100 ? -12.161 -1.653 1.844 1.00 89.12 100 LEU A N 1
ATOM 775 C CA . LEU A 1 100 ? -11.147 -1.967 2.850 1.00 89.12 100 LEU A CA 1
ATOM 776 C C . LEU A 1 100 ? -9.785 -2.134 2.169 1.00 89.12 100 LEU A C 1
ATOM 778 O O . LEU A 1 100 ? -9.688 -2.750 1.115 1.00 89.12 100 LEU A O 1
ATOM 782 N N . LEU A 1 101 ? -8.737 -1.549 2.754 1.00 94.12 101 LEU A N 1
ATOM 783 C CA . LEU A 1 101 ? -7.363 -1.754 2.280 1.00 94.12 101 LEU A CA 1
ATOM 784 C C . LEU A 1 101 ? -6.771 -3.063 2.813 1.00 94.12 101 LEU A C 1
ATOM 786 O O . LEU A 1 101 ? -6.046 -3.747 2.100 1.00 94.12 101 LEU A O 1
ATOM 790 N N . LEU A 1 102 ? -7.027 -3.353 4.088 1.00 92.31 102 LEU A N 1
ATOM 791 C CA . LEU A 1 102 ? -6.534 -4.533 4.789 1.00 92.31 102 LEU A CA 1
ATOM 792 C C . LEU A 1 102 ? -7.732 -5.458 4.992 1.00 92.31 102 LEU A C 1
ATOM 794 O O . LEU A 1 102 ? -8.662 -5.104 5.720 1.00 92.31 102 LEU A O 1
ATOM 798 N N . ASP A 1 103 ? -7.719 -6.593 4.297 1.00 80.50 103 ASP A N 1
ATOM 799 C CA . ASP A 1 103 ? -8.850 -7.524 4.230 1.00 80.50 103 ASP A CA 1
ATOM 800 C C . ASP A 1 103 ? -8.752 -8.641 5.284 1.00 80.50 103 ASP A C 1
ATOM 802 O O . ASP A 1 103 ? -9.715 -9.382 5.491 1.00 80.50 103 ASP A O 1
ATOM 806 N N . SER A 1 104 ? -7.604 -8.775 5.960 1.00 86.69 104 SER A N 1
ATOM 807 C CA . SER A 1 104 ? -7.377 -9.775 7.003 1.00 86.69 104 SER A CA 1
ATOM 808 C C . SER A 1 104 ? -6.706 -9.199 8.252 1.00 86.69 104 SER A C 1
ATOM 810 O O . SER A 1 104 ? -5.941 -8.235 8.190 1.00 86.69 104 SER A O 1
ATOM 812 N N . ASP A 1 105 ? -6.960 -9.842 9.394 1.00 87.75 105 ASP A N 1
ATOM 813 C CA . ASP A 1 105 ? -6.269 -9.555 10.657 1.00 87.75 105 ASP A CA 1
ATOM 814 C C . ASP A 1 105 ? -4.744 -9.682 10.500 1.00 87.75 105 ASP A C 1
ATOM 816 O O . ASP A 1 105 ? -3.989 -8.850 11.007 1.00 87.75 105 ASP A O 1
ATOM 820 N N . ASP A 1 106 ? -4.300 -10.691 9.744 1.00 91.00 106 ASP A N 1
ATOM 821 C CA . ASP A 1 106 ? -2.888 -10.953 9.468 1.00 91.00 106 ASP A CA 1
ATOM 822 C C . ASP A 1 106 ? -2.213 -9.775 8.761 1.00 91.00 106 ASP A C 1
ATOM 824 O O . ASP A 1 106 ? -1.040 -9.503 9.011 1.00 91.00 106 ASP A O 1
ATOM 828 N N . ASP A 1 107 ? -2.926 -9.035 7.908 1.00 93.31 107 ASP A N 1
ATOM 829 C CA . ASP A 1 107 ? -2.347 -7.873 7.233 1.00 93.31 107 ASP A CA 1
ATOM 830 C C . ASP A 1 107 ? -1.984 -6.773 8.243 1.00 93.31 107 ASP A C 1
ATOM 832 O O . ASP A 1 107 ? -0.927 -6.156 8.122 1.00 93.31 107 ASP A O 1
ATOM 836 N N . VAL A 1 108 ? -2.803 -6.560 9.282 1.00 93.31 108 VAL A N 1
ATOM 837 C CA . VAL A 1 108 ? -2.495 -5.603 10.360 1.00 93.31 108 VAL A CA 1
ATOM 838 C C . VAL A 1 108 ? -1.299 -6.088 11.181 1.00 93.31 108 VAL A C 1
ATOM 840 O O . VAL A 1 108 ? -0.363 -5.316 11.408 1.00 93.31 108 VAL A O 1
ATOM 843 N N . PHE A 1 109 ? -1.306 -7.363 11.584 1.00 91.81 109 PHE A N 1
ATOM 8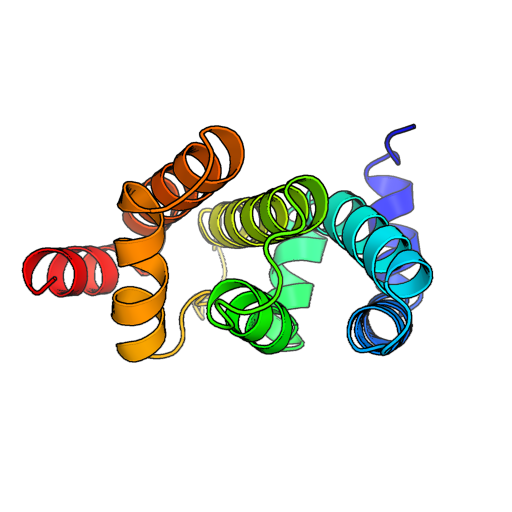44 C CA . PHE A 1 109 ? -0.245 -7.963 12.401 1.00 91.81 109 PHE A CA 1
ATOM 845 C C . PHE A 1 109 ? 1.105 -8.028 11.683 1.00 91.81 109 PHE A C 1
ATOM 847 O O . PHE A 1 109 ? 2.137 -7.890 12.331 1.00 91.81 109 PHE A O 1
ATOM 854 N N . ASN A 1 110 ? 1.118 -8.195 10.360 1.00 92.56 110 ASN A N 1
ATOM 855 C CA . ASN A 1 110 ? 2.352 -8.230 9.575 1.00 92.56 110 ASN A CA 1
ATOM 856 C C . ASN A 1 110 ? 2.840 -6.830 9.177 1.00 92.56 110 ASN A C 1
ATOM 858 O O . ASN A 1 110 ? 4.046 -6.606 9.076 1.00 92.56 110 ASN A O 1
ATOM 862 N N . LEU A 1 111 ? 1.930 -5.871 8.973 1.00 93.31 111 LEU A N 1
ATOM 863 C CA . LEU A 1 111 ? 2.289 -4.513 8.562 1.00 93.31 111 LEU A CA 1
ATOM 864 C C . LEU A 1 111 ? 2.763 -3.646 9.732 1.00 93.31 111 LEU A C 1
ATOM 866 O O . LEU A 1 111 ? 3.698 -2.865 9.567 1.00 93.31 111 LEU A O 1
ATOM 870 N N . PHE A 1 112 ? 2.151 -3.767 10.914 1.00 92.62 112 PHE A N 1
ATOM 871 C CA . PHE A 1 112 ? 2.482 -2.909 12.057 1.00 92.62 112 PHE A CA 1
ATOM 872 C C . PHE A 1 112 ? 3.934 -3.037 12.557 1.00 92.62 112 PHE A C 1
ATOM 874 O O . PHE A 1 112 ? 4.566 -1.998 12.772 1.00 92.62 112 PHE A O 1
ATOM 881 N N . PRO A 1 113 ? 4.535 -4.240 12.677 1.00 90.94 113 PRO A N 1
ATOM 882 C CA . PRO A 1 113 ? 5.928 -4.386 13.105 1.00 90.94 113 PRO A CA 1
ATOM 883 C C . PRO A 1 113 ? 6.934 -3.633 12.226 1.00 90.94 113 PRO A C 1
ATOM 885 O O . PRO A 1 113 ? 8.006 -3.250 12.702 1.00 90.94 113 PRO A O 1
ATOM 888 N N . LEU A 1 114 ? 6.582 -3.347 10.965 1.00 89.62 114 LEU A N 1
ATOM 889 C CA . LEU A 1 114 ? 7.427 -2.568 10.060 1.00 89.62 114 LEU A CA 1
ATOM 890 C C . LEU A 1 114 ? 7.659 -1.130 10.551 1.00 89.62 114 LEU A C 1
ATOM 892 O O . LEU A 1 114 ? 8.623 -0.504 10.124 1.00 89.62 114 LEU A O 1
ATOM 896 N N . VAL A 1 115 ? 6.867 -0.601 11.487 1.00 88.62 115 VAL A N 1
ATOM 897 C CA . VAL A 1 115 ? 7.139 0.705 12.118 1.00 88.62 115 VAL A CA 1
ATOM 898 C C . VAL A 1 115 ? 8.484 0.717 12.859 1.00 88.62 115 VAL A C 1
ATOM 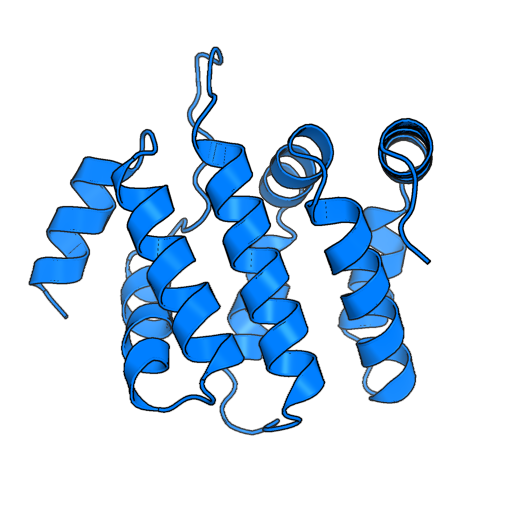900 O O . VAL A 1 115 ? 9.156 1.745 12.886 1.00 88.62 115 VAL A O 1
ATOM 903 N N . SER A 1 116 ? 8.894 -0.411 13.441 1.00 84.00 116 SER A N 1
ATOM 904 C CA . SER A 1 116 ? 10.053 -0.474 14.344 1.00 84.00 116 SER A CA 1
ATOM 905 C C . SER A 1 116 ? 11.348 -0.922 13.665 1.00 84.00 116 SER A C 1
ATOM 907 O O . SER A 1 116 ? 12.430 -0.668 14.187 1.00 84.00 116 SER A O 1
ATOM 909 N N . VAL A 1 117 ? 11.255 -1.612 12.525 1.00 73.06 117 VAL A N 1
ATOM 910 C CA . VAL A 1 117 ? 12.393 -2.325 11.902 1.00 73.06 117 VAL A CA 1
ATOM 911 C C . VAL A 1 117 ? 12.833 -1.681 10.581 1.00 73.06 117 VAL A C 1
ATOM 913 O O . VAL A 1 117 ? 13.716 -2.188 9.894 1.00 73.06 117 VAL A O 1
ATOM 916 N N . THR A 1 118 ? 12.230 -0.559 10.188 1.00 73.12 118 THR A N 1
ATOM 917 C CA . THR A 1 118 ? 12.412 -0.008 8.841 1.00 73.12 118 THR A CA 1
ATOM 918 C C . THR A 1 118 ? 13.092 1.354 8.814 1.00 73.12 118 THR A C 1
ATOM 920 O O . THR A 1 118 ? 13.300 2.020 9.825 1.00 73.12 118 THR A O 1
ATOM 923 N N . GLN A 1 119 ? 13.501 1.748 7.610 1.00 83.19 119 GLN A N 1
ATOM 924 C CA . GLN A 1 119 ? 14.095 3.051 7.339 1.00 83.19 119 GLN A CA 1
ATOM 925 C C . GLN A 1 119 ? 13.077 4.176 7.580 1.00 83.19 119 GLN A C 1
ATOM 927 O O . GLN A 1 119 ? 11.881 3.942 7.397 1.00 83.19 119 GLN A O 1
ATOM 932 N N . PRO A 1 120 ? 13.522 5.411 7.891 1.00 86.81 120 PRO A N 1
ATOM 933 C CA . PRO A 1 120 ? 12.623 6.505 8.267 1.00 86.81 120 PRO A CA 1
ATOM 934 C C . PRO A 1 120 ? 11.472 6.756 7.280 1.00 86.81 120 PRO A C 1
ATOM 936 O O . PRO A 1 120 ? 10.345 6.988 7.707 1.00 86.81 120 PRO A O 1
ATOM 939 N N . GLY A 1 121 ? 11.725 6.655 5.968 1.00 88.94 121 GLY A N 1
ATOM 940 C CA . GLY A 1 121 ? 10.694 6.843 4.940 1.00 88.94 121 GLY A CA 1
ATOM 941 C C . GLY A 1 121 ? 9.628 5.743 4.938 1.00 88.94 121 GLY A C 1
ATOM 942 O O . GLY A 1 121 ? 8.434 6.025 4.844 1.00 88.94 121 GLY A O 1
ATOM 943 N N . VAL A 1 122 ? 10.031 4.481 5.111 1.00 91.06 122 VAL A N 1
ATOM 944 C CA . VAL A 1 122 ? 9.090 3.356 5.242 1.00 91.06 122 VAL A CA 1
ATOM 945 C C . VAL A 1 122 ? 8.295 3.505 6.534 1.00 91.06 122 VAL A C 1
ATOM 947 O O . VAL A 1 122 ? 7.068 3.511 6.488 1.00 91.06 122 VAL A O 1
ATOM 950 N N . GLN A 1 123 ? 8.977 3.723 7.661 1.00 92.50 123 GLN A N 1
ATOM 951 C CA . GLN A 1 123 ? 8.357 3.933 8.967 1.00 92.50 123 GLN A CA 1
ATOM 952 C C . GLN A 1 123 ? 7.289 5.031 8.910 1.00 92.50 123 GLN A C 1
ATOM 954 O O . GLN A 1 123 ? 6.154 4.811 9.336 1.00 92.50 123 GLN A O 1
ATOM 959 N N . GLN A 1 124 ? 7.624 6.195 8.346 1.00 94.38 124 GLN A N 1
ATOM 960 C CA . GLN A 1 124 ? 6.695 7.312 8.207 1.00 94.38 124 GLN A CA 1
ATOM 961 C C . GLN A 1 124 ? 5.456 6.919 7.393 1.00 94.38 124 GLN A C 1
ATOM 963 O O . GLN A 1 124 ? 4.334 7.200 7.815 1.00 94.38 124 GLN A O 1
ATOM 968 N N . ASN A 1 125 ? 5.637 6.244 6.256 1.00 96.12 125 ASN A N 1
ATOM 969 C CA . ASN A 1 125 ? 4.522 5.802 5.421 1.00 96.12 125 ASN A CA 1
ATOM 970 C C . ASN A 1 125 ? 3.634 4.767 6.130 1.00 96.12 125 ASN A C 1
ATOM 972 O O . ASN A 1 125 ? 2.410 4.858 6.031 1.00 96.12 125 ASN A O 1
ATOM 976 N N . ILE A 1 126 ? 4.207 3.823 6.884 1.00 95.81 126 ILE A N 1
ATOM 977 C CA . ILE A 1 12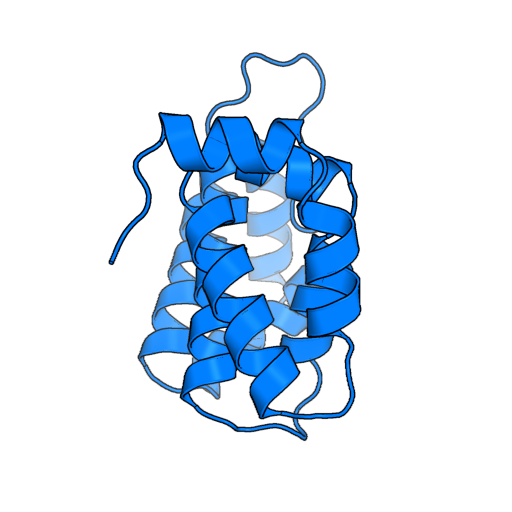6 ? 3.428 2.832 7.643 1.00 95.81 126 ILE A CA 1
ATOM 978 C C . ILE A 1 126 ? 2.639 3.497 8.780 1.00 95.81 126 ILE A C 1
ATOM 980 O O . ILE A 1 126 ? 1.437 3.263 8.906 1.00 95.81 126 ILE A O 1
ATOM 984 N N . ILE A 1 127 ? 3.260 4.386 9.562 1.00 95.75 127 ILE A N 1
ATOM 985 C CA . ILE A 1 127 ? 2.558 5.150 10.610 1.00 95.75 127 ILE A CA 1
ATOM 986 C C . ILE A 1 127 ? 1.406 5.954 9.999 1.00 95.75 127 ILE A C 1
ATOM 988 O O . ILE A 1 127 ? 0.281 5.915 10.501 1.00 95.75 127 ILE A O 1
ATOM 992 N N . GLN A 1 128 ? 1.668 6.655 8.893 1.00 96.38 128 GLN A N 1
ATOM 993 C CA . GLN A 1 128 ? 0.658 7.460 8.215 1.00 96.38 128 GLN A CA 1
ATOM 994 C C . GLN A 1 128 ? -0.483 6.596 7.668 1.00 96.38 128 GLN A C 1
ATOM 996 O O . GLN A 1 128 ? -1.641 7.000 7.756 1.00 96.38 128 GLN A O 1
ATOM 1001 N N . THR A 1 129 ? -0.176 5.399 7.159 1.00 97.12 129 THR A N 1
ATOM 1002 C CA . THR A 1 129 ? -1.173 4.410 6.725 1.00 97.12 129 THR A CA 1
ATOM 1003 C C . THR A 1 129 ? -2.135 4.096 7.867 1.00 97.12 129 THR A C 1
ATOM 1005 O O . THR A 1 129 ? -3.341 4.282 7.718 1.00 97.12 129 THR A O 1
ATOM 1008 N N . PHE A 1 130 ? -1.631 3.693 9.037 1.00 95.75 130 PHE A N 1
ATOM 1009 C CA . PHE A 1 130 ? -2.491 3.370 10.180 1.00 95.75 130 PHE A CA 1
ATOM 1010 C C . PHE A 1 130 ? -3.252 4.581 10.719 1.00 95.75 130 PHE A C 1
ATOM 1012 O O . PHE A 1 130 ? -4.431 4.457 11.057 1.00 95.75 130 PHE A O 1
ATOM 1019 N N . TYR A 1 131 ? -2.624 5.758 10.755 1.00 94.94 131 TYR A N 1
ATOM 1020 C CA . TYR A 1 131 ? -3.290 7.003 11.139 1.00 94.94 131 TYR A CA 1
ATOM 1021 C C . TYR A 1 131 ? -4.497 7.300 10.238 1.00 94.94 131 TYR A C 1
ATOM 1023 O O . TYR A 1 131 ? -5.589 7.583 10.728 1.00 94.94 131 TYR A O 1
ATOM 1031 N N . VAL A 1 132 ? -4.315 7.170 8.925 1.00 94.38 132 VAL A N 1
ATOM 1032 C CA . VAL A 1 132 ? -5.360 7.350 7.912 1.00 94.38 132 VAL A CA 1
ATOM 1033 C C . VAL A 1 132 ? -6.455 6.288 8.032 1.00 94.38 132 VAL A C 1
ATOM 1035 O O . VAL A 1 132 ? -7.637 6.621 8.019 1.00 94.38 132 VAL A O 1
ATOM 1038 N N . LEU A 1 133 ? -6.095 5.017 8.220 1.00 93.50 133 LEU A N 1
ATOM 1039 C CA . LEU A 1 133 ? -7.069 3.938 8.417 1.00 93.50 133 LEU A CA 1
ATOM 1040 C C . LEU A 1 133 ? -7.879 4.110 9.716 1.00 93.50 133 LEU A C 1
ATOM 1042 O O . LEU A 1 133 ? -9.048 3.739 9.780 1.00 93.50 133 LEU A O 1
ATOM 1046 N N . CYS A 1 134 ? -7.309 4.747 10.742 1.00 92.38 134 CYS A N 1
ATOM 1047 C CA . CYS A 1 134 ? -8.033 5.131 11.958 1.00 92.38 134 CYS A CA 1
ATOM 1048 C C . CYS A 1 134 ? -9.066 6.253 11.744 1.00 92.38 134 CYS A C 1
ATOM 1050 O O . CYS A 1 134 ? -9.832 6.539 12.673 1.00 92.38 134 CYS A O 1
ATOM 1052 N N . GLN A 1 135 ? -9.076 6.879 10.565 1.00 90.19 135 GLN A N 1
ATOM 1053 C CA . GLN A 1 135 ? -10.043 7.889 10.121 1.00 90.19 135 GLN A CA 1
ATOM 1054 C C . GLN A 1 135 ? -10.983 7.369 9.026 1.00 90.19 135 GLN A C 1
ATOM 1056 O O . GLN A 1 135 ? -11.917 8.071 8.647 1.00 90.19 135 GLN A O 1
ATOM 1061 N N . SER A 1 136 ? -10.749 6.161 8.511 1.00 88.19 136 SER A N 1
ATOM 1062 C CA . SER A 1 136 ? -11.584 5.549 7.481 1.00 88.19 136 SER A CA 1
ATOM 1063 C C . SER A 1 136 ? -12.750 4.759 8.104 1.00 88.19 136 SER A C 1
ATOM 1065 O O . SER A 1 136 ? -12.801 4.562 9.329 1.00 88.19 136 SER A O 1
ATOM 1067 N N . PRO A 1 137 ? -13.687 4.243 7.285 1.00 85.25 137 PRO A N 1
ATOM 1068 C CA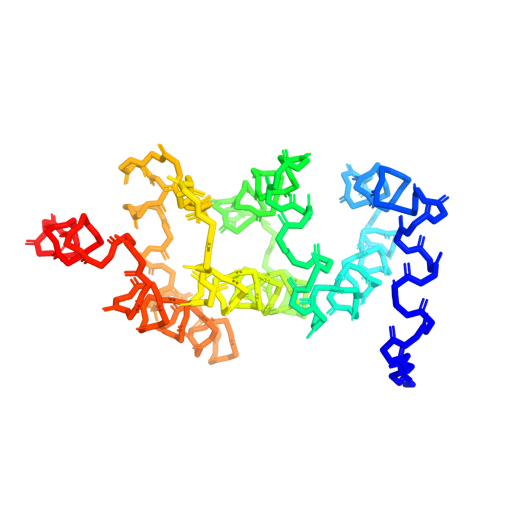 . PRO A 1 137 ? -14.738 3.338 7.757 1.00 85.25 137 PRO A CA 1
ATOM 1069 C C . PRO A 1 137 ? -14.213 2.098 8.509 1.00 85.25 137 PRO A C 1
ATOM 1071 O O . PRO A 1 137 ? -14.934 1.516 9.314 1.00 85.25 137 PRO A O 1
ATOM 1074 N N . SER A 1 138 ? -12.947 1.714 8.306 1.00 85.00 138 SER A N 1
ATOM 1075 C CA . SER A 1 138 ? -12.286 0.588 8.985 1.00 85.00 138 SER A CA 1
ATOM 1076 C C . SER A 1 138 ? -11.794 0.914 10.403 1.00 85.00 138 SER A C 1
ATOM 1078 O O . SER A 1 138 ? -11.252 0.040 11.079 1.00 85.00 138 SER A O 1
ATOM 1080 N N . SER A 1 139 ? -11.958 2.153 10.877 1.00 88.69 139 SER A N 1
ATOM 1081 C CA . SER A 1 139 ? -11.318 2.659 12.099 1.00 88.69 139 SER A CA 1
ATOM 1082 C C . SER A 1 139 ? -11.549 1.809 13.350 1.00 88.69 139 SER A C 1
ATOM 1084 O O . SER A 1 139 ? -10.602 1.574 14.101 1.00 88.69 139 SER A O 1
ATOM 1086 N N . SER A 1 140 ? -12.771 1.318 13.584 1.00 88.06 140 SER A N 1
ATOM 1087 C CA . SER A 1 140 ? -13.058 0.478 14.754 1.00 88.06 140 SER A CA 1
ATOM 1088 C C . SER A 1 140 ? -12.276 -0.834 14.712 1.00 88.06 140 SER A C 1
ATOM 1090 O O . SER A 1 140 ? -11.693 -1.218 15.721 1.00 88.06 140 SER A O 1
ATOM 1092 N N . HIS A 1 141 ? -12.239 -1.502 13.556 1.00 89.00 141 HIS A N 1
ATOM 1093 C CA . HIS A 1 141 ? -11.497 -2.748 13.373 1.00 89.00 141 HIS A CA 1
ATOM 1094 C C . HIS A 1 141 ? -9.994 -2.523 13.575 1.00 89.00 141 HIS A C 1
ATOM 1096 O O . HIS A 1 141 ? -9.366 -3.207 14.382 1.00 89.00 141 HIS A O 1
ATOM 1102 N N . ILE A 1 142 ? -9.442 -1.499 12.920 1.00 91.94 142 ILE A N 1
ATOM 1103 C CA . ILE A 1 142 ? -8.012 -1.178 12.976 1.00 91.94 142 ILE A CA 1
ATOM 1104 C C . ILE A 1 142 ? -7.577 -0.845 14.406 1.00 91.94 142 ILE A C 1
ATOM 1106 O O . ILE A 1 142 ? -6.591 -1.396 14.884 1.00 91.94 142 ILE A O 1
ATOM 1110 N N . ARG A 1 143 ? -8.336 -0.019 15.139 1.00 89.88 143 ARG A N 1
ATOM 1111 C CA . ARG A 1 143 ? -8.027 0.312 16.543 1.00 89.88 143 ARG A CA 1
ATOM 1112 C C . ARG A 1 143 ? -8.050 -0.914 17.449 1.00 89.88 143 ARG A C 1
ATOM 1114 O O . ARG A 1 143 ? -7.168 -1.065 18.287 1.00 89.88 143 ARG A O 1
ATOM 1121 N N . THR A 1 144 ? -9.041 -1.791 17.287 1.00 90.94 144 THR A N 1
ATOM 1122 C CA . THR A 1 144 ? -9.115 -3.031 18.067 1.00 90.94 144 THR A CA 1
ATOM 1123 C C . THR A 1 144 ? -7.907 -3.921 17.803 1.00 90.94 144 THR A C 1
ATOM 1125 O O . THR A 1 144 ? -7.350 -4.457 18.756 1.00 90.94 144 THR A O 1
ATOM 1128 N N . LYS A 1 145 ? -7.483 -4.055 16.542 1.00 90.12 145 LYS A N 1
ATOM 1129 C CA . LYS A 1 145 ? -6.336 -4.891 16.174 1.00 90.12 145 LYS A CA 1
ATOM 1130 C C . LYS A 1 145 ? -5.014 -4.308 16.651 1.00 90.12 145 LYS A C 1
ATOM 1132 O O . LYS A 1 145 ? -4.222 -5.042 17.220 1.00 90.12 145 LYS A O 1
ATOM 1137 N N . LEU A 1 146 ? -4.812 -2.997 16.536 1.00 87.69 146 LEU A N 1
ATOM 1138 C CA . LEU A 1 146 ? -3.605 -2.336 17.044 1.00 87.69 146 LEU A CA 1
ATOM 1139 C C . LEU A 1 146 ? -3.417 -2.493 18.562 1.00 87.69 146 LEU A C 1
ATOM 1141 O O . LEU A 1 146 ? -2.286 -2.535 19.021 1.00 87.69 146 LEU A O 1
ATOM 1145 N N . ASN A 1 147 ? -4.496 -2.636 19.340 1.00 88.25 147 ASN A N 1
ATOM 1146 C CA . ASN A 1 147 ? -4.408 -2.928 20.779 1.00 88.25 147 ASN A CA 1
ATOM 1147 C C . ASN A 1 147 ? -4.012 -4.386 21.098 1.00 88.25 147 ASN A C 1
ATOM 1149 O O . ASN A 1 147 ? -3.852 -4.724 22.270 1.00 88.25 147 ASN A O 1
ATOM 1153 N N . GLN A 1 148 ? -3.942 -5.261 20.092 1.00 86.88 148 GLN A N 1
ATOM 1154 C CA . GLN A 1 148 ? -3.580 -6.678 20.226 1.00 86.88 148 GLN A CA 1
ATOM 1155 C C . GLN A 1 148 ? -2.141 -6.965 19.773 1.00 86.88 148 GLN A C 1
ATOM 1157 O O . GLN A 1 148 ? -1.690 -8.097 19.944 1.00 86.88 148 GLN A O 1
ATOM 1162 N N . VAL A 1 149 ? -1.466 -5.982 19.164 1.00 77.06 149 VAL A N 1
ATOM 1163 C CA . VAL A 1 149 ? -0.095 -6.089 18.634 1.00 77.06 149 VAL A CA 1
ATOM 1164 C C . VAL A 1 149 ? 0.922 -5.656 19.685 1.00 77.06 149 VAL A C 1
ATOM 1166 O O . VAL A 1 149 ? 0.612 -4.721 20.458 1.00 77.06 149 VAL A O 1
#

Radius of gyration: 14.73 Å; chains: 1; bounding box: 39×27×41 Å

Sequence (149 aa):
MELTDHNKESLFDGGVLAPLLHLFLHNDLQVKTVATKALRNLSSLKTNGLEMIRQRAVRPLLDLLFHHSIHTSSLWEDVAAIIMQLAASTISQDAQTPVLLLDSDDDVFNLFPLVSVTQPGVQQNIIQTFYVLCQSPSSSHIRTKLNQV

Foldseek 3Di:
DADDLVVLVVCVVVVVLVVLLVQCPDPDPVSVQVSLVNLLSSLLRLVSLLVCLVVVVLPSLLVVLLPPPDPPQNSLLSSLSSLLSSLLSQLDDPDPDGRDSDPDLVSLVSLVCCLPVHDPSSNVSSVSSLVSCCNGPNNVVSVVSVVVD

Secondary structure (DSSP, 8-state):
-PPPHHHHHHHHHTTTHHHHHHHHT-S-HHHHHHHHHHHHHHHTSHHHHHHHHHTTTHHHHHHHHH-TT---HHHHHHHHHHHHHHHHHTS---SSSPPPS--SHHHHHHHTTHHHHS-HHHHHHHHHHHHHHTTSTTHHHHHHHHTT-